Protein AF-A0A7C1TN28-F1 (afdb_monomer)

Radius of gyration: 24.94 Å; Cα contacts (8 Å, |Δi|>4): 141; chains: 1; bounding box: 72×64×52 Å

Foldseek 3Di:
DDDDDDDDDDPPPPPDPPPPPPDPWKFFQDFQDQWWWWDDPPDIDIHGCVVQAHDRWTFDADPVPQWTWTQGPVRDIITTGNVGTDMPPDDPDPPPVPPPCPDDPDPDDDDPVPPPPPPD

pLDDT: mean 74.1, std 21.54, range [39.22, 97.06]

Secondary structure (DSSP, 8-state):
--------------------------EEEEESSSEEEEEETTEEEEEEHHHH-SSPEEEEEE-SSSEEEEE-TTS-EEEEEGGGEEE-PPP-PPPTTT---------------STTSS--

Solvent-accessible surface area (backbone atoms only — not comparable to full-atom values): 8113 Å² total; per-residue (Å²): 142,82,82,89,81,83,90,82,88,79,87,79,79,81,74,69,83,78,78,74,69,81,77,77,85,38,32,35,66,43,63,80,56,69,55,39,52,30,48,60,90,93,45,74,49,74,42,48,41,82,76,40,44,75,62,74,30,50,52,78,46,69,70,88,79,53,38,30,29,32,45,31,78,81,74,49,73,46,35,31,41,44,91,44,51,38,59,68,62,81,77,86,69,80,53,87,84,71,62,75,74,73,88,68,96,71,97,78,86,83,87,75,88,72,85,70,82,80,84,122

Sequence (120 aa):
MRAHYHYLLLWLAMVGPVLAESGKEYHVIGFDDSEIEARDGERYFFLPVTEIGQPPLTIVDDDGAGFVKIRGRNGKTYWLGRSYLQTDEPVDVPTCNDQALGGAPDRTMASVRGMGENCQ

Nearest PDB structures (foldseek):
  2yuq-assembly1_A  TM=4.409E-01  e=7.584E-02  Homo sapiens
  2l3s-assembly1_A  TM=4.946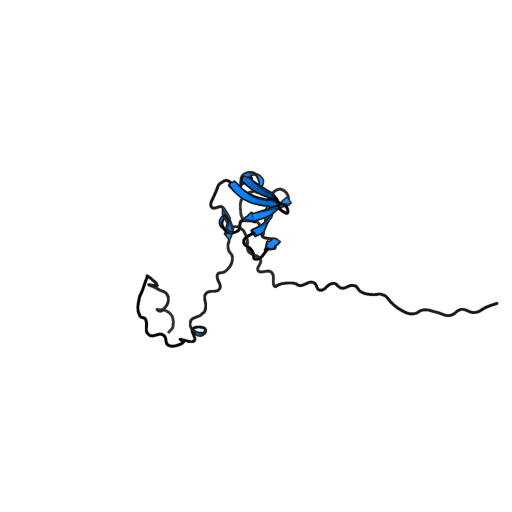E-01  e=1.603E-01  Gallus gallus
  5xfp-assembly3_E  TM=4.689E-01  e=1.514E-01  Homo sapiens
  6rm3-assembly1_LM0  TM=5.260E-01  e=5.373E-01  Vairimorpha necatrix
  5bp5-assembly1_C  TM=2.985E-01  e=3.024E+00  Clostridium botulinum

Structure (mmCIF, N/CA/C/O backbone):
data_AF-A0A7C1TN28-F1
#
_entry.id   AF-A0A7C1TN28-F1
#
loop_
_atom_site.group_PDB
_atom_site.id
_atom_site.type_symbol
_atom_site.label_atom_id
_atom_site.label_alt_id
_atom_site.label_comp_id
_atom_site.label_asym_id
_atom_site.label_entity_id
_atom_site.label_seq_id
_atom_site.pdbx_PDB_ins_code
_atom_site.Cartn_x
_atom_site.Cartn_y
_atom_site.Cartn_z
_atom_site.occupancy
_atom_site.B_iso_or_equiv
_atom_site.auth_seq_id
_atom_site.auth_comp_id
_atom_site.auth_asym_id
_atom_site.auth_atom_id
_atom_site.pdbx_PDB_model_num
ATOM 1 N N . MET A 1 1 ? -44.014 -52.418 11.380 1.00 45.34 1 MET A N 1
ATOM 2 C CA . MET A 1 1 ? -42.867 -52.910 10.587 1.00 45.34 1 MET A CA 1
ATOM 3 C C . MET A 1 1 ? -42.930 -52.263 9.210 1.00 45.34 1 MET A C 1
ATOM 5 O O . MET A 1 1 ? -43.754 -52.674 8.406 1.00 45.34 1 MET A O 1
ATOM 9 N N . ARG A 1 2 ? -42.146 -51.212 8.951 1.00 39.22 2 ARG A N 1
ATOM 10 C CA . ARG A 1 2 ? -41.894 -50.713 7.590 1.00 39.22 2 ARG A CA 1
ATOM 11 C C . ARG A 1 2 ? -40.441 -50.268 7.503 1.00 39.22 2 ARG A C 1
ATOM 13 O O . ARG A 1 2 ? -39.920 -49.666 8.433 1.00 39.22 2 ARG A O 1
ATOM 20 N N . ALA A 1 3 ? -39.820 -50.736 6.432 1.00 42.22 3 ALA A N 1
ATOM 21 C CA . ALA A 1 3 ? -38.402 -50.959 6.270 1.00 42.22 3 ALA A CA 1
ATOM 22 C C . ALA A 1 3 ? -37.605 -49.687 5.964 1.00 42.22 3 ALA A C 1
ATOM 24 O O . ALA A 1 3 ? -38.110 -48.730 5.381 1.00 42.22 3 ALA A O 1
ATOM 25 N N . HIS A 1 4 ? -36.335 -49.764 6.347 1.00 46.06 4 HIS A N 1
ATOM 26 C CA . HIS A 1 4 ? -35.228 -48.902 5.968 1.00 46.06 4 HIS A CA 1
ATOM 27 C C . HIS A 1 4 ? -35.070 -48.786 4.446 1.00 46.06 4 HIS A C 1
ATOM 29 O O . HIS A 1 4 ? -35.120 -49.798 3.753 1.00 46.06 4 HIS A O 1
ATOM 35 N N . TYR A 1 5 ? -34.745 -47.584 3.962 1.00 47.50 5 TYR A N 1
ATOM 36 C CA . TYR A 1 5 ? -33.879 -47.406 2.796 1.00 47.50 5 TYR A CA 1
ATOM 37 C C . TYR A 1 5 ? -32.817 -46.349 3.105 1.00 47.50 5 TYR A C 1
ATOM 39 O O . TYR A 1 5 ? -33.097 -45.278 3.640 1.00 47.50 5 TYR A O 1
ATOM 47 N N . HIS A 1 6 ? -31.582 -46.750 2.835 1.00 44.53 6 HIS A N 1
ATOM 48 C CA . HIS A 1 6 ? -30.329 -46.062 3.086 1.00 44.53 6 HIS A CA 1
ATOM 49 C C . HIS A 1 6 ? -30.028 -44.960 2.058 1.00 44.53 6 HIS A C 1
ATOM 51 O O . HIS A 1 6 ? -30.404 -45.083 0.899 1.00 44.53 6 HIS A O 1
ATOM 57 N N . TYR A 1 7 ? -29.295 -43.944 2.539 1.00 50.50 7 TYR A N 1
ATOM 58 C CA . TYR A 1 7 ? -28.170 -43.228 1.912 1.00 50.50 7 TYR A CA 1
ATOM 59 C C . TYR A 1 7 ? -28.146 -43.075 0.385 1.00 50.50 7 TYR A C 1
ATOM 61 O O . TYR A 1 7 ? -27.995 -44.075 -0.304 1.00 50.50 7 TYR A O 1
ATOM 69 N N . LEU A 1 8 ? -28.021 -41.834 -0.107 1.00 46.75 8 LEU A N 1
ATOM 70 C CA . LEU A 1 8 ? -26.838 -41.375 -0.862 1.00 46.75 8 LEU A CA 1
ATOM 71 C C . LEU A 1 8 ? -27.003 -39.917 -1.326 1.00 46.75 8 LEU A C 1
ATOM 73 O O . LEU A 1 8 ? -28.095 -39.532 -1.724 1.00 46.75 8 LEU A O 1
ATOM 77 N N . LEU A 1 9 ? -25.867 -39.209 -1.408 1.00 48.59 9 LEU A N 1
ATOM 78 C CA . LEU A 1 9 ? -25.611 -38.004 -2.218 1.00 48.59 9 LEU A CA 1
ATOM 79 C C . LEU A 1 9 ? -26.306 -36.729 -1.692 1.00 48.59 9 LEU A C 1
ATOM 81 O O . LEU A 1 9 ? -27.513 -36.662 -1.561 1.00 48.59 9 LEU A O 1
ATOM 85 N N . LEU A 1 10 ? -25.619 -35.635 -1.376 1.00 46.72 10 LEU A N 1
ATOM 86 C CA . LEU A 1 10 ? -24.586 -35.011 -2.186 1.00 46.72 10 LEU A CA 1
ATOM 87 C C . LEU A 1 10 ? -23.861 -33.993 -1.284 1.00 46.72 10 LEU A C 1
ATOM 89 O O . LEU A 1 10 ? -24.402 -32.941 -0.950 1.00 46.72 10 LEU A O 1
ATOM 93 N N . TRP A 1 11 ? -22.642 -34.317 -0.856 1.00 46.34 11 TRP A N 1
ATOM 94 C CA . TRP A 1 11 ? -21.706 -33.308 -0.369 1.00 46.34 11 TRP A CA 1
ATOM 95 C C . TRP A 1 11 ? -21.302 -32.462 -1.579 1.00 46.34 11 TRP A C 1
ATOM 97 O O . TRP A 1 11 ? -20.443 -32.871 -2.360 1.00 46.34 11 TRP A O 1
ATOM 107 N N . LEU A 1 12 ? -21.954 -31.314 -1.780 1.00 51.53 12 LEU A N 1
ATOM 108 C CA . LEU A 1 12 ? -21.479 -30.327 -2.744 1.00 51.53 12 LEU A CA 1
ATOM 109 C C . LEU A 1 12 ? -20.288 -29.607 -2.107 1.00 51.53 12 LEU A C 1
ATOM 111 O O . LEU A 1 12 ? -20.434 -28.656 -1.340 1.00 51.53 12 LEU A O 1
ATOM 115 N N . ALA A 1 13 ? -19.101 -30.126 -2.395 1.00 54.88 13 ALA A N 1
ATOM 116 C CA . ALA A 1 13 ? -17.846 -29.445 -2.161 1.00 54.88 13 ALA A CA 1
ATOM 117 C C . ALA A 1 13 ? -17.824 -28.172 -3.022 1.00 54.88 13 ALA A C 1
ATOM 119 O O . ALA A 1 13 ? -17.444 -28.205 -4.190 1.00 54.88 13 ALA A O 1
ATOM 120 N N . MET A 1 14 ? -18.248 -27.044 -2.451 1.00 52.25 14 MET A N 1
ATOM 121 C CA . MET A 1 14 ? -17.935 -25.721 -2.990 1.00 52.25 14 MET A CA 1
ATOM 122 C C . MET A 1 14 ? -16.475 -25.413 -2.654 1.00 52.25 14 MET A C 1
ATOM 124 O O . MET A 1 14 ? -16.163 -24.599 -1.789 1.00 52.25 14 MET A O 1
ATOM 128 N N . VAL A 1 15 ? -15.572 -26.132 -3.322 1.00 58.22 15 VAL A N 1
ATOM 129 C CA . VAL A 1 15 ? -14.186 -25.706 -3.490 1.00 58.22 15 VAL A CA 1
ATOM 130 C C . VAL A 1 15 ? -14.263 -24.557 -4.484 1.00 58.22 15 VAL A C 1
ATOM 132 O O . VAL A 1 15 ? -14.307 -24.770 -5.694 1.00 58.22 15 VAL A O 1
ATOM 135 N N . GLY A 1 16 ? -14.409 -23.336 -3.966 1.00 53.69 16 GLY A N 1
ATOM 136 C CA . GLY A 1 16 ? -14.250 -22.145 -4.789 1.00 53.69 16 GLY A CA 1
ATOM 137 C C . GLY A 1 16 ? -12.885 -22.203 -5.481 1.00 53.69 16 GLY A C 1
ATOM 138 O O . GLY A 1 16 ? -11.938 -22.740 -4.893 1.00 53.69 16 GLY A O 1
ATOM 139 N N . PRO A 1 17 ? -12.760 -21.700 -6.719 1.00 52.00 17 PRO A N 1
ATOM 140 C CA . PRO A 1 17 ? -11.458 -21.583 -7.338 1.00 52.00 17 PRO A CA 1
ATOM 141 C C . PRO A 1 17 ? -10.648 -20.607 -6.486 1.00 52.00 17 PRO A C 1
ATOM 143 O O . PRO A 1 17 ? -10.872 -19.400 -6.510 1.00 52.00 17 PRO A O 1
ATOM 146 N N . VAL A 1 18 ? -9.718 -21.141 -5.697 1.00 47.62 18 VAL A N 1
ATOM 147 C CA . VAL A 1 18 ? -8.564 -20.378 -5.245 1.00 47.62 18 VAL A CA 1
ATOM 148 C C . VAL A 1 18 ? -7.807 -20.067 -6.531 1.00 47.62 18 VAL A C 1
ATOM 150 O O . VAL A 1 18 ? -7.010 -20.878 -7.001 1.00 47.62 18 VAL A O 1
ATOM 153 N N . LEU A 1 19 ? -8.122 -18.926 -7.150 1.00 50.09 19 LEU A N 1
ATOM 154 C CA . LEU A 1 19 ? -7.179 -18.238 -8.018 1.00 50.09 19 LEU A CA 1
ATOM 155 C C . LEU A 1 19 ? -6.001 -17.860 -7.118 1.00 50.09 19 LEU A C 1
ATOM 157 O O . LEU A 1 19 ? -5.939 -16.781 -6.542 1.00 50.09 19 LEU A O 1
ATOM 161 N N . ALA A 1 20 ? -5.102 -18.819 -6.923 1.00 49.16 20 ALA A N 1
ATOM 162 C CA . ALA A 1 20 ? -3.746 -18.552 -6.503 1.00 49.16 20 ALA A CA 1
ATOM 163 C C . ALA A 1 20 ? -3.059 -17.926 -7.716 1.00 49.16 20 ALA A C 1
ATOM 165 O O . ALA A 1 20 ? -2.399 -18.614 -8.495 1.00 49.16 20 ALA A O 1
ATOM 166 N N . GLU A 1 21 ? -3.281 -16.631 -7.925 1.00 50.31 21 GLU A N 1
ATOM 167 C CA . GLU A 1 21 ? -2.389 -15.861 -8.775 1.00 50.31 21 GLU A CA 1
ATOM 168 C C . GLU A 1 21 ? -1.041 -15.844 -8.059 1.00 50.31 21 GLU A C 1
ATOM 170 O O . GLU A 1 21 ? -0.936 -15.449 -6.900 1.00 50.31 21 GLU A O 1
ATOM 175 N N . SER A 1 22 ? -0.056 -16.442 -8.725 1.00 45.62 22 SER A N 1
ATOM 176 C CA . SER A 1 22 ? 1.311 -16.677 -8.276 1.00 45.62 22 SER A CA 1
ATOM 177 C C . SER A 1 22 ? 1.864 -15.474 -7.509 1.00 45.62 22 SER A C 1
ATOM 179 O O . SER A 1 22 ? 2.357 -14.519 -8.109 1.00 45.62 22 SER A O 1
ATOM 181 N N . GLY A 1 23 ? 1.780 -15.542 -6.178 1.00 54.03 23 GLY A N 1
ATOM 182 C CA . GLY A 1 23 ? 2.196 -14.486 -5.269 1.00 54.03 23 GLY A CA 1
ATOM 183 C C . GLY A 1 23 ? 3.695 -14.261 -5.369 1.00 54.03 23 GLY A C 1
ATOM 184 O O . GLY A 1 23 ? 4.480 -14.972 -4.744 1.00 54.03 23 GLY A O 1
ATOM 185 N N . LYS A 1 24 ? 4.103 -13.260 -6.151 1.00 60.38 24 LYS A N 1
ATOM 186 C CA . LYS A 1 24 ? 5.392 -12.615 -5.923 1.00 60.38 24 LYS A CA 1
ATOM 187 C C . LYS A 1 24 ? 5.262 -11.942 -4.558 1.00 60.38 24 LYS A C 1
ATOM 189 O O . LYS A 1 24 ? 4.517 -10.981 -4.411 1.00 60.38 24 LYS A O 1
ATOM 194 N N . GLU A 1 25 ? 5.903 -12.512 -3.545 1.00 74.38 25 GLU A N 1
ATOM 195 C CA . GLU A 1 25 ? 5.984 -11.897 -2.223 1.00 74.38 25 GLU A CA 1
ATOM 196 C C . GLU 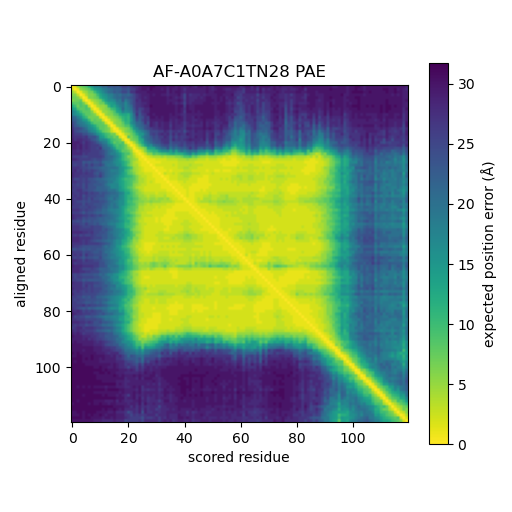A 1 25 ? 7.050 -10.800 -2.296 1.00 74.38 25 GLU A C 1
ATOM 198 O O . GLU A 1 25 ? 8.242 -11.080 -2.221 1.00 74.38 25 GLU A O 1
ATOM 203 N N . TYR A 1 26 ? 6.620 -9.560 -2.517 1.00 82.94 26 TYR A N 1
ATOM 204 C CA . TYR A 1 26 ? 7.473 -8.374 -2.449 1.00 82.94 26 TYR A CA 1
ATOM 205 C C . TYR A 1 26 ? 6.972 -7.439 -1.348 1.00 82.94 26 TYR A C 1
ATOM 207 O O . TYR A 1 26 ? 5.820 -7.504 -0.898 1.00 82.94 26 TYR A O 1
ATOM 215 N N . HIS A 1 27 ? 7.873 -6.602 -0.857 1.00 92.81 27 HIS A N 1
ATOM 216 C CA . HIS A 1 27 ? 7.673 -5.776 0.319 1.00 92.81 27 HIS A CA 1
ATOM 217 C C . HIS A 1 27 ? 7.772 -4.304 -0.057 1.00 92.81 27 HIS A C 1
ATOM 219 O O . HIS A 1 27 ? 8.464 -3.903 -0.993 1.00 92.81 27 HIS A O 1
ATOM 225 N N . VAL A 1 28 ? 7.098 -3.467 0.724 1.00 93.88 28 VAL A N 1
ATOM 226 C CA . VAL A 1 28 ? 7.401 -2.038 0.757 1.00 93.88 28 VAL A CA 1
ATOM 227 C C . VAL A 1 28 ? 8.690 -1.871 1.547 1.00 93.88 28 VAL A C 1
ATOM 229 O O . VAL A 1 28 ? 8.728 -2.241 2.721 1.00 93.88 28 VAL A O 1
ATOM 232 N N . ILE A 1 29 ? 9.721 -1.309 0.922 1.00 95.69 29 ILE A N 1
ATOM 233 C CA . ILE A 1 29 ? 11.035 -1.028 1.521 1.00 95.69 29 ILE A CA 1
ATOM 234 C C . ILE A 1 29 ? 11.221 0.453 1.868 1.00 95.69 29 ILE A C 1
ATOM 236 O O . ILE A 1 29 ? 12.133 0.801 2.616 1.00 95.69 29 ILE A O 1
ATOM 240 N N . GLY A 1 30 ? 10.342 1.322 1.370 1.00 94.44 30 GLY A N 1
ATOM 241 C CA . GLY A 1 30 ? 10.428 2.761 1.578 1.00 94.44 30 GLY A CA 1
ATOM 242 C C . GLY A 1 30 ? 9.146 3.483 1.188 1.00 94.44 30 GLY A C 1
ATOM 243 O O . GLY A 1 30 ? 8.294 2.942 0.484 1.00 94.44 30 GLY A O 1
ATOM 244 N N . PHE A 1 31 ? 9.042 4.722 1.650 1.00 95.94 31 PHE A N 1
ATOM 245 C CA . PHE A 1 31 ? 7.982 5.658 1.300 1.00 95.94 31 PHE A CA 1
ATOM 246 C C . PHE A 1 31 ? 8.624 6.904 0.700 1.00 95.94 31 PHE A C 1
ATOM 248 O O . PHE A 1 31 ? 9.662 7.346 1.195 1.00 95.94 31 PHE A O 1
ATOM 255 N N . ASP A 1 32 ? 8.025 7.441 -0.360 1.00 94.50 32 ASP A N 1
ATOM 256 C CA . ASP A 1 32 ? 8.530 8.660 -1.007 1.00 94.50 32 ASP A CA 1
ATOM 257 C C . ASP A 1 32 ? 8.134 9.934 -0.239 1.00 94.50 32 ASP A C 1
ATOM 259 O O . ASP A 1 32 ? 8.859 10.925 -0.254 1.00 94.50 32 ASP A O 1
ATOM 263 N N . ASP A 1 33 ? 7.024 9.876 0.504 1.00 94.69 33 ASP A N 1
ATOM 264 C CA . ASP A 1 33 ? 6.493 10.989 1.293 1.00 94.69 33 ASP A CA 1
ATOM 265 C C . ASP A 1 33 ? 6.186 10.577 2.749 1.00 94.69 33 ASP A C 1
ATOM 267 O O . ASP A 1 33 ? 6.167 9.398 3.112 1.00 94.69 33 ASP A O 1
ATOM 271 N N . SER A 1 34 ? 5.955 11.573 3.603 1.00 94.81 34 SER A N 1
ATOM 272 C CA . SER A 1 34 ? 5.533 11.419 4.998 1.00 94.81 34 SER A CA 1
ATOM 273 C C . SER A 1 34 ? 4.054 11.053 5.162 1.00 94.81 34 SER A C 1
ATOM 275 O O . SER A 1 34 ? 3.687 10.459 6.183 1.00 94.81 34 SER A O 1
ATOM 277 N N . GLU A 1 35 ? 3.222 11.366 4.167 1.00 96.38 35 GLU A N 1
ATOM 278 C CA . GLU A 1 35 ? 1.806 11.004 4.110 1.00 96.38 35 GLU A CA 1
ATOM 279 C C . GLU A 1 35 ? 1.492 10.287 2.797 1.00 96.38 35 GLU A C 1
ATOM 281 O O . GLU A 1 35 ? 1.881 10.721 1.717 1.00 96.38 35 GLU A O 1
ATOM 286 N N . ILE A 1 36 ? 0.772 9.173 2.886 1.00 97.06 36 ILE A N 1
ATOM 287 C CA . ILE A 1 36 ? 0.509 8.292 1.750 1.00 97.06 36 ILE A CA 1
ATOM 288 C C . ILE A 1 36 ? -0.968 8.346 1.402 1.00 97.06 36 ILE A C 1
ATOM 290 O O . ILE A 1 36 ? -1.820 8.250 2.288 1.00 97.06 36 ILE A O 1
ATOM 294 N N . GLU A 1 37 ? -1.281 8.465 0.114 1.00 97.00 37 GLU A N 1
ATOM 295 C CA . GLU A 1 37 ? -2.657 8.323 -0.348 1.00 97.00 37 GLU A CA 1
ATOM 296 C C . GLU A 1 37 ? -3.168 6.911 -0.034 1.00 97.00 37 GLU A C 1
ATOM 298 O O . GLU A 1 37 ? -2.571 5.904 -0.421 1.00 97.00 37 GLU A O 1
ATOM 303 N N . ALA A 1 38 ? -4.293 6.851 0.666 1.00 96.06 38 ALA A N 1
ATOM 304 C CA . ALA A 1 38 ? -4.964 5.643 1.086 1.00 96.06 38 ALA A CA 1
ATOM 305 C C . ALA A 1 38 ? -6.424 5.629 0.620 1.00 96.06 38 ALA A C 1
ATOM 307 O O . ALA A 1 38 ? -7.076 6.671 0.493 1.00 96.06 38 ALA A O 1
ATOM 308 N N . ARG A 1 39 ? -6.952 4.422 0.405 1.00 95.50 39 ARG A N 1
ATOM 309 C CA . ARG A 1 39 ? -8.335 4.181 -0.019 1.00 95.50 39 ARG A CA 1
ATOM 310 C C . ARG A 1 39 ? -9.063 3.265 0.964 1.00 95.50 39 ARG A C 1
ATOM 312 O O . ARG A 1 39 ? -8.522 2.256 1.413 1.00 95.50 39 ARG A O 1
ATOM 319 N N . ASP A 1 40 ? -10.317 3.586 1.252 1.00 92.88 40 ASP A N 1
ATOM 320 C CA . ASP A 1 40 ? -11.264 2.716 1.954 1.00 92.88 40 ASP A CA 1
ATOM 321 C C . ASP A 1 40 ? -12.589 2.714 1.181 1.00 92.88 40 ASP A C 1
ATOM 323 O O . ASP A 1 40 ? -13.353 3.681 1.210 1.00 92.88 40 ASP A O 1
ATOM 327 N N . GLY A 1 41 ? -12.817 1.661 0.393 1.00 89.62 41 GLY A N 1
ATOM 328 C CA . GLY A 1 41 ? -13.916 1.621 -0.574 1.00 89.62 41 GLY A CA 1
ATOM 329 C C . GLY A 1 41 ? -13.805 2.749 -1.605 1.00 89.62 41 GLY A C 1
ATOM 330 O O . GLY A 1 41 ? -12.815 2.843 -2.322 1.00 89.62 41 GLY A O 1
ATOM 331 N N . GLU A 1 42 ? -14.818 3.611 -1.669 1.00 91.31 42 GLU A N 1
ATOM 332 C CA . GLU A 1 42 ? -14.866 4.772 -2.575 1.00 91.31 42 GLU A CA 1
ATOM 333 C C . GLU A 1 42 ? -14.223 6.035 -1.972 1.00 91.31 42 GLU A C 1
ATOM 335 O O . GLU A 1 42 ? -14.144 7.078 -2.624 1.00 91.31 42 GLU A O 1
ATOM 340 N N . ARG A 1 43 ? -13.781 5.976 -0.710 1.00 94.06 43 ARG A N 1
ATOM 341 C CA . ARG A 1 43 ? -13.211 7.120 0.002 1.00 94.06 43 ARG A CA 1
ATOM 342 C C . ARG A 1 43 ? -11.691 7.139 -0.127 1.00 94.06 43 ARG A C 1
ATOM 344 O O . ARG A 1 43 ? -11.031 6.154 0.186 1.00 94.06 43 ARG A O 1
ATOM 351 N N . TYR A 1 44 ? -11.153 8.309 -0.463 1.00 95.00 44 TYR A N 1
ATOM 352 C CA . TYR A 1 44 ? -9.719 8.591 -0.523 1.00 95.00 44 TYR A CA 1
ATOM 353 C C . TYR A 1 44 ? -9.317 9.540 0.610 1.00 95.00 44 TYR A C 1
ATOM 355 O O . TYR A 1 44 ? -10.083 10.436 0.982 1.00 95.00 44 TYR A O 1
ATOM 363 N N . PHE A 1 45 ? -8.145 9.323 1.196 1.00 96.38 45 PHE A N 1
ATOM 364 C CA . PHE A 1 45 ? -7.590 10.146 2.273 1.00 96.38 45 PHE A CA 1
ATOM 365 C C . PHE A 1 45 ? -6.072 9.970 2.349 1.00 96.38 45 PHE A C 1
ATOM 367 O O . PHE A 1 45 ? -5.540 9.006 1.819 1.00 96.38 45 PHE A O 1
ATOM 374 N N . PHE A 1 46 ? -5.373 10.873 3.031 1.00 96.56 46 PHE A N 1
ATOM 375 C CA . PHE A 1 46 ? -3.939 10.736 3.285 1.00 96.56 46 PHE A CA 1
ATOM 376 C C . PHE A 1 46 ? -3.705 10.155 4.679 1.00 96.56 46 PHE A C 1
ATOM 378 O O . PHE A 1 46 ? -4.384 10.530 5.640 1.00 96.56 46 PHE A O 1
ATOM 385 N N . LEU A 1 47 ? -2.783 9.199 4.774 1.00 95.81 47 LEU A N 1
ATOM 386 C CA . LEU A 1 47 ? -2.431 8.507 6.005 1.00 95.81 47 LEU A CA 1
ATOM 387 C C . LEU A 1 47 ? -0.938 8.718 6.300 1.00 95.81 47 LEU A C 1
ATOM 389 O O . LEU A 1 47 ? -0.106 8.364 5.463 1.00 95.81 47 LEU A O 1
ATOM 393 N N . PRO A 1 48 ? -0.564 9.250 7.476 1.00 96.75 48 PRO A N 1
ATOM 394 C CA . PRO A 1 48 ? 0.839 9.441 7.814 1.00 96.75 48 PRO A CA 1
ATOM 395 C C . PRO A 1 48 ? 1.560 8.099 7.973 1.00 96.75 48 PRO A C 1
ATOM 397 O O . PRO A 1 48 ? 1.035 7.151 8.569 1.00 96.75 48 PRO A O 1
ATOM 400 N N . VAL A 1 49 ? 2.809 8.036 7.505 1.00 95.50 49 VAL A N 1
ATOM 401 C CA . VAL A 1 49 ? 3.663 6.834 7.576 1.00 95.50 49 VAL A CA 1
ATOM 402 C C . VAL A 1 49 ? 3.815 6.317 9.011 1.00 95.50 49 VAL A C 1
ATOM 404 O O . VAL A 1 49 ? 3.912 5.110 9.235 1.00 95.50 49 VAL A O 1
ATOM 407 N N . THR A 1 50 ? 3.758 7.201 10.009 1.00 95.50 50 THR A N 1
ATOM 408 C CA . THR A 1 50 ? 3.815 6.828 11.431 1.00 95.50 50 THR A CA 1
ATOM 409 C C . THR A 1 50 ? 2.662 5.922 11.867 1.00 95.50 50 THR A C 1
ATOM 411 O O . THR A 1 50 ? 2.867 5.071 12.729 1.00 95.50 50 THR A O 1
ATOM 414 N N . GLU A 1 51 ? 1.477 6.062 11.264 1.00 94.69 51 GLU A N 1
ATOM 415 C CA . GLU A 1 51 ? 0.302 5.230 11.570 1.00 94.69 51 GLU A CA 1
ATOM 416 C C . GLU A 1 51 ? 0.363 3.863 10.873 1.00 94.69 51 GLU A C 1
ATOM 418 O O . GLU A 1 51 ? -0.167 2.870 11.381 1.00 94.69 51 GLU A O 1
ATOM 423 N N . ILE A 1 52 ? 1.025 3.809 9.715 1.00 94.75 52 ILE A N 1
ATOM 424 C CA . ILE A 1 52 ? 1.232 2.589 8.929 1.00 94.75 52 ILE A CA 1
ATOM 425 C C . ILE A 1 52 ? 2.312 1.712 9.585 1.00 94.75 52 ILE A C 1
ATOM 427 O O . ILE A 1 52 ? 2.124 0.505 9.800 1.00 94.75 52 ILE A O 1
ATOM 431 N N . GLY A 1 53 ? 3.444 2.329 9.923 1.00 9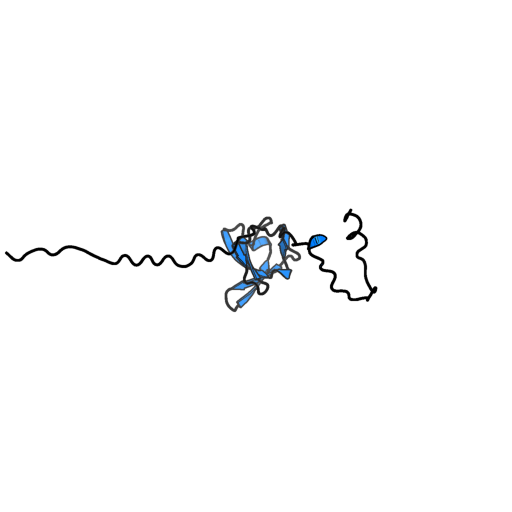4.38 53 GLY A N 1
ATOM 432 C CA . GLY A 1 53 ? 4.635 1.682 10.461 1.00 94.38 53 GLY A CA 1
ATOM 433 C C . GLY A 1 53 ? 5.842 1.780 9.527 1.00 94.38 53 GLY A C 1
ATOM 434 O O . GLY A 1 53 ? 5.743 2.184 8.373 1.00 94.38 53 GLY A O 1
ATOM 435 N N . GLN A 1 54 ? 7.006 1.402 10.053 1.00 92.69 54 GLN A N 1
ATOM 436 C CA . GLN A 1 54 ? 8.262 1.439 9.304 1.00 92.69 54 GLN A CA 1
ATOM 437 C C . GLN A 1 54 ? 8.423 0.195 8.408 1.00 92.69 54 GLN A C 1
ATOM 439 O O . GLN A 1 54 ? 8.031 -0.896 8.839 1.00 92.69 54 GLN A O 1
ATOM 444 N N . PRO A 1 55 ? 9.029 0.339 7.213 1.00 93.25 55 PRO A N 1
ATOM 445 C CA . PRO A 1 55 ? 9.440 -0.776 6.361 1.00 93.25 55 PRO A CA 1
ATOM 446 C C . PRO A 1 55 ? 10.397 -1.770 7.057 1.00 93.25 55 PRO A C 1
ATOM 448 O O . PRO A 1 55 ? 11.089 -1.388 8.004 1.00 93.25 55 PRO A O 1
ATOM 451 N N . PRO A 1 56 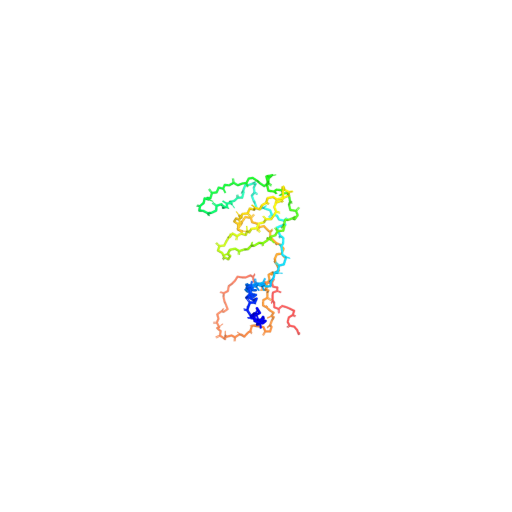? 10.494 -3.029 6.582 1.00 94.25 56 PRO A N 1
ATOM 452 C CA . PRO A 1 56 ? 9.739 -3.594 5.468 1.00 94.25 56 PRO A CA 1
ATOM 453 C C . PRO A 1 56 ? 8.296 -3.948 5.853 1.00 94.25 56 PRO A C 1
ATOM 455 O O . PRO A 1 56 ? 8.041 -4.440 6.956 1.00 94.25 56 PRO A O 1
ATOM 458 N N . LEU A 1 57 ? 7.349 -3.720 4.939 1.00 94.06 57 LEU A N 1
ATOM 459 C CA . LEU A 1 57 ? 5.938 -4.086 5.118 1.00 94.06 57 LEU A CA 1
ATOM 460 C C . LEU A 1 57 ? 5.484 -5.043 4.020 1.00 94.06 57 LEU A C 1
ATOM 462 O O . LEU A 1 57 ? 5.785 -4.841 2.848 1.00 94.06 57 LEU A O 1
ATOM 466 N N . THR A 1 58 ? 4.725 -6.064 4.402 1.00 92.94 58 THR A N 1
ATOM 467 C CA . THR A 1 58 ? 4.209 -7.068 3.468 1.00 92.94 58 THR A CA 1
ATOM 468 C C . THR A 1 58 ? 3.056 -6.499 2.648 1.00 92.94 58 THR A C 1
ATOM 470 O O . THR A 1 58 ? 2.069 -6.011 3.217 1.00 92.94 58 THR A O 1
ATOM 473 N N . ILE A 1 59 ? 3.158 -6.619 1.326 1.00 92.88 59 ILE A N 1
ATOM 474 C CA . ILE A 1 59 ? 2.029 -6.440 0.413 1.00 92.88 59 ILE A CA 1
ATOM 475 C C . ILE A 1 59 ? 1.227 -7.741 0.416 1.00 92.88 59 ILE A C 1
ATOM 477 O O . ILE A 1 59 ? 1.780 -8.828 0.282 1.00 92.88 59 ILE A O 1
ATOM 481 N N . VAL A 1 60 ? -0.074 -7.629 0.657 1.00 92.62 60 VAL A N 1
ATOM 482 C CA . VAL A 1 60 ? -0.991 -8.770 0.790 1.00 92.62 60 VAL A CA 1
ATOM 483 C C . VAL A 1 60 ? -1.984 -8.866 -0.360 1.00 92.62 60 VAL A C 1
ATOM 485 O O . VAL A 1 60 ? -2.651 -9.888 -0.467 1.00 92.62 60 VAL A O 1
ATOM 488 N N . ASP A 1 61 ? -2.122 -7.806 -1.160 1.00 91.31 61 ASP A N 1
ATOM 489 C CA . ASP A 1 61 ? -3.019 -7.752 -2.316 1.00 91.31 61 ASP A CA 1
ATOM 490 C C . ASP A 1 61 ? -2.618 -6.597 -3.248 1.00 91.31 61 ASP A C 1
ATOM 492 O O . ASP A 1 61 ? -1.979 -5.634 -2.810 1.00 91.31 61 ASP A O 1
ATOM 496 N N . ASP A 1 62 ? -3.038 -6.658 -4.507 1.00 89.81 62 ASP A N 1
ATOM 497 C CA . ASP A 1 62 ? -2.882 -5.590 -5.497 1.00 89.81 62 ASP A CA 1
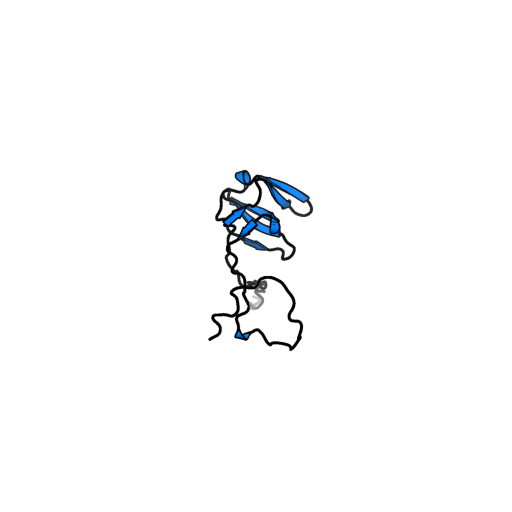ATOM 498 C C . ASP A 1 62 ? -4.150 -5.488 -6.354 1.00 89.81 62 ASP A C 1
ATOM 500 O O . ASP A 1 62 ? -4.725 -6.498 -6.744 1.00 89.81 62 ASP A O 1
ATOM 504 N N . ASP A 1 63 ? -4.597 -4.264 -6.631 1.00 89.88 63 ASP A N 1
ATOM 505 C CA . ASP A 1 63 ? -5.818 -3.994 -7.409 1.00 89.88 63 ASP A CA 1
ATOM 506 C C . ASP A 1 63 ? -5.547 -3.933 -8.924 1.00 89.88 63 ASP A C 1
ATOM 508 O O . ASP A 1 63 ? -6.459 -3.721 -9.719 1.00 89.88 63 ASP A O 1
ATOM 512 N N . GLY A 1 64 ? -4.283 -3.988 -9.356 1.00 86.56 64 GLY A N 1
ATOM 513 C CA . GLY A 1 64 ? -3.855 -3.763 -10.740 1.00 86.56 64 GLY A CA 1
ATOM 514 C C . GLY A 1 64 ? -4.059 -2.329 -11.255 1.00 86.56 64 GLY A C 1
ATOM 515 O O . GLY A 1 64 ? -3.517 -1.964 -12.295 1.00 86.56 64 GLY A O 1
ATOM 516 N N . ALA A 1 65 ? -4.811 -1.494 -10.532 1.00 86.12 65 ALA A N 1
ATOM 517 C CA . ALA A 1 65 ? -5.201 -0.137 -10.922 1.00 86.12 65 ALA A CA 1
ATOM 518 C C . ALA A 1 65 ? -4.437 0.971 -10.169 1.00 86.12 65 ALA A C 1
ATOM 520 O O . ALA A 1 65 ? -4.844 2.132 -10.188 1.00 86.12 65 ALA A O 1
ATOM 521 N N . GLY A 1 66 ? -3.327 0.626 -9.507 1.00 90.88 66 GLY A N 1
ATOM 522 C CA . GLY A 1 66 ? -2.432 1.592 -8.856 1.00 90.88 66 GLY A CA 1
ATOM 523 C C . GLY A 1 66 ? -2.533 1.660 -7.332 1.00 90.88 66 GLY A C 1
ATOM 524 O O . GLY A 1 66 ? -1.870 2.502 -6.733 1.00 90.88 66 GLY A O 1
ATOM 525 N N . PHE A 1 67 ? -3.296 0.769 -6.695 1.00 94.38 67 PHE A N 1
ATOM 526 C CA . PHE A 1 67 ? -3.324 0.615 -5.239 1.00 94.38 67 PHE A CA 1
ATOM 527 C C . PHE A 1 67 ? -2.882 -0.790 -4.839 1.00 94.38 67 PHE A C 1
ATOM 529 O O . PHE A 1 67 ? -3.330 -1.775 -5.422 1.00 94.38 67 PHE A O 1
ATOM 536 N N . VAL A 1 68 ? -2.057 -0.870 -3.797 1.00 94.69 68 VAL A N 1
ATOM 537 C CA . VAL A 1 68 ? -1.668 -2.131 -3.156 1.00 94.69 68 VAL A CA 1
ATOM 538 C C . VAL A 1 68 ? -2.225 -2.189 -1.748 1.00 94.69 68 VAL A C 1
ATOM 540 O O . VAL A 1 68 ? -2.274 -1.182 -1.036 1.00 94.69 68 VAL A O 1
ATOM 543 N N . LYS A 1 69 ? -2.624 -3.377 -1.314 1.00 95.38 69 LYS A N 1
ATOM 544 C CA . LYS A 1 69 ? -3.007 -3.622 0.067 1.00 95.38 69 LYS A CA 1
ATOM 545 C C . LYS A 1 69 ? -1.785 -4.064 0.847 1.00 95.38 69 LYS A C 1
ATOM 547 O O . LYS A 1 69 ? -1.165 -5.070 0.521 1.00 95.38 69 LYS A O 1
ATOM 552 N N . ILE A 1 70 ? -1.472 -3.358 1.923 1.00 94.75 70 ILE A N 1
ATOM 553 C CA . ILE A 1 70 ? -0.359 -3.693 2.813 1.00 94.75 70 ILE A CA 1
ATOM 554 C C . ILE A 1 70 ? -0.860 -4.085 4.196 1.00 94.75 70 ILE A C 1
ATOM 556 O O . ILE A 1 70 ? -1.929 -3.639 4.623 1.00 94.75 70 ILE A O 1
ATOM 560 N N . ARG A 1 71 ? -0.069 -4.868 4.933 1.00 94.56 71 ARG A N 1
ATOM 561 C CA . ARG A 1 71 ? -0.273 -5.077 6.373 1.00 94.56 71 ARG A CA 1
ATOM 562 C C . ARG A 1 71 ? 0.683 -4.195 7.176 1.00 94.56 71 ARG A C 1
ATOM 564 O O . ARG A 1 71 ? 1.888 -4.430 7.188 1.00 94.56 71 ARG A O 1
ATOM 571 N N . GLY A 1 72 ? 0.127 -3.194 7.857 1.00 93.31 72 GLY A N 1
ATOM 572 C CA . GLY A 1 72 ? 0.871 -2.289 8.732 1.00 93.31 72 GLY A CA 1
ATOM 573 C C . GLY A 1 72 ? 1.354 -2.969 10.016 1.00 93.31 72 GLY A C 1
ATOM 574 O O . GLY A 1 72 ? 0.883 -4.045 10.402 1.00 93.31 72 GLY A O 1
ATOM 575 N N . ARG A 1 73 ? 2.276 -2.316 10.735 1.00 92.56 73 ARG A N 1
ATOM 576 C CA . ARG A 1 73 ? 2.858 -2.848 11.991 1.00 92.56 73 ARG A CA 1
ATOM 577 C C . ARG A 1 73 ? 1.842 -2.954 13.126 1.00 92.56 73 ARG A C 1
ATOM 579 O O . ARG A 1 73 ? 2.017 -3.762 14.032 1.00 92.56 73 ARG A O 1
ATOM 586 N N . ASN A 1 74 ? 0.772 -2.168 13.058 1.00 88.44 74 ASN A N 1
ATOM 587 C CA . ASN A 1 74 ? -0.359 -2.226 13.982 1.00 88.44 74 ASN A CA 1
ATOM 588 C C . ASN A 1 74 ? -1.320 -3.405 13.707 1.00 88.44 74 ASN A C 1
ATOM 590 O O . ASN A 1 74 ? -2.346 -3.524 14.375 1.00 88.44 74 ASN A O 1
ATOM 594 N N . GLY A 1 75 ? -1.019 -4.257 12.718 1.00 89.56 75 GLY A N 1
ATOM 595 C CA . GLY A 1 75 ? -1.836 -5.407 12.327 1.00 89.56 75 GLY A CA 1
ATOM 596 C C . GLY A 1 75 ? -3.041 -5.063 11.448 1.00 89.56 75 GLY A C 1
ATOM 597 O O . GLY A 1 75 ? -3.733 -5.977 10.999 1.00 89.56 75 GLY A O 1
ATOM 598 N N . LYS A 1 76 ? -3.289 -3.777 11.172 1.00 93.06 76 LYS A N 1
ATOM 599 C CA . LYS A 1 76 ? -4.336 -3.326 10.248 1.00 93.06 76 LYS A CA 1
ATOM 600 C C . LYS A 1 76 ? -3.841 -3.410 8.806 1.00 93.06 76 LYS A C 1
ATOM 602 O O . LYS A 1 76 ? -2.639 -3.384 8.543 1.00 93.06 76 LYS A O 1
ATOM 607 N N . THR A 1 77 ? -4.780 -3.502 7.870 1.00 94.62 77 THR A N 1
ATOM 608 C CA . THR A 1 77 ? -4.479 -3.450 6.438 1.00 94.62 77 THR A CA 1
ATOM 609 C C . THR A 1 77 ? -4.932 -2.141 5.825 1.00 94.62 77 THR A C 1
ATOM 611 O O . THR A 1 77 ? -6.004 -1.652 6.180 1.00 94.62 77 THR A O 1
ATOM 614 N N . TYR A 1 78 ? -4.161 -1.636 4.869 1.00 95.06 78 TYR A N 1
ATOM 615 C CA . TYR A 1 78 ? -4.421 -0.371 4.187 1.00 95.06 78 TYR A CA 1
ATOM 616 C C . TYR A 1 78 ? -4.255 -0.551 2.686 1.00 95.06 78 TYR A C 1
ATOM 618 O O . TYR A 1 78 ? -3.288 -1.183 2.267 1.00 95.06 78 TYR A O 1
ATOM 626 N N . TRP A 1 79 ? -5.167 0.010 1.894 1.00 96.62 79 TRP A N 1
ATOM 627 C CA . TRP A 1 79 ? -4.951 0.191 0.461 1.00 96.62 79 TRP A CA 1
ATOM 628 C C . TRP A 1 79 ? -4.209 1.498 0.248 1.00 96.62 79 TRP A C 1
ATOM 630 O O . TRP A 1 79 ? -4.772 2.546 0.549 1.00 96.62 79 TRP A O 1
ATOM 640 N N . LEU A 1 80 ? -2.975 1.434 -0.238 1.00 96.62 80 LEU A N 1
ATOM 641 C CA . LEU A 1 80 ? -2.107 2.588 -0.450 1.00 96.62 80 LEU A CA 1
ATOM 642 C C . LEU A 1 80 ? -1.773 2.754 -1.930 1.00 96.62 80 LEU A C 1
ATOM 644 O O . LEU A 1 80 ? -1.602 1.761 -2.642 1.00 96.62 80 LEU A O 1
ATOM 648 N N . GLY A 1 81 ? -1.664 4.002 -2.381 1.00 95.94 81 GLY A N 1
ATOM 649 C CA . GLY A 1 81 ? -1.270 4.326 -3.748 1.00 95.94 81 GLY A CA 1
ATOM 650 C C . GLY A 1 81 ? 0.151 3.841 -4.039 1.00 95.94 81 GLY A C 1
ATOM 651 O O . GLY A 1 81 ? 1.104 4.266 -3.385 1.00 95.94 81 GLY A O 1
ATOM 652 N N . ARG A 1 82 ? 0.305 2.972 -5.043 1.00 93.81 82 ARG A N 1
ATOM 653 C CA . ARG A 1 82 ? 1.580 2.338 -5.424 1.00 93.81 82 ARG A CA 1
ATOM 654 C C . ARG A 1 82 ? 2.659 3.371 -5.771 1.00 93.81 82 ARG A C 1
ATOM 656 O O . ARG A 1 82 ? 3.822 3.143 -5.471 1.00 93.81 82 ARG A O 1
ATOM 663 N N . SER A 1 83 ? 2.276 4.519 -6.330 1.00 94.19 83 SER A N 1
ATOM 664 C CA . SER A 1 83 ? 3.193 5.605 -6.715 1.00 94.19 83 SER A CA 1
ATOM 665 C C . SER A 1 83 ? 3.991 6.205 -5.552 1.00 94.19 83 SER A C 1
ATOM 667 O O . SER A 1 83 ? 5.026 6.813 -5.788 1.00 94.19 83 SER A O 1
ATOM 669 N N . TYR A 1 84 ? 3.524 6.039 -4.312 1.00 94.62 84 TYR A N 1
ATOM 670 C CA . TYR A 1 84 ? 4.186 6.554 -3.109 1.00 94.62 84 TYR A CA 1
ATOM 671 C C . TYR A 1 84 ? 5.084 5.513 -2.422 1.00 94.62 84 TYR A C 1
ATOM 673 O O . TYR A 1 84 ? 5.684 5.796 -1.380 1.00 94.62 84 TYR A O 1
ATOM 681 N N . LEU A 1 85 ? 5.139 4.292 -2.961 1.00 94.50 85 LEU A N 1
ATOM 682 C CA . LEU A 1 85 ? 5.796 3.151 -2.338 1.00 94.50 85 LEU A CA 1
ATOM 683 C C . LEU A 1 85 ? 7.047 2.767 -3.117 1.00 94.50 85 LEU A C 1
ATOM 685 O O . LEU A 1 85 ? 7.018 2.578 -4.331 1.00 94.50 85 LEU A O 1
ATOM 689 N N . GLN A 1 86 ? 8.135 2.561 -2.389 1.00 94.62 86 GLN A N 1
ATOM 690 C CA . GLN A 1 86 ? 9.317 1.894 -2.916 1.00 94.62 86 GLN A CA 1
ATOM 691 C C . GLN A 1 86 ? 9.199 0.413 -2.571 1.00 94.62 86 GLN A C 1
ATOM 693 O O . GLN A 1 86 ? 8.979 0.071 -1.406 1.00 94.62 86 GLN A O 1
ATOM 698 N N . THR A 1 87 ? 9.335 -0.463 -3.565 1.00 92.81 87 THR A N 1
ATOM 699 C CA . THR A 1 87 ? 9.212 -1.915 -3.377 1.00 92.81 87 THR A CA 1
ATOM 700 C C . THR A 1 87 ? 10.472 -2.649 -3.817 1.00 92.81 87 THR A C 1
ATOM 702 O O . THR A 1 87 ? 11.226 -2.133 -4.641 1.00 92.81 87 THR A O 1
ATOM 705 N N . ASP A 1 88 ? 10.700 -3.847 -3.279 1.00 91.12 88 ASP A N 1
ATOM 706 C CA . ASP A 1 88 ? 11.719 -4.776 -3.792 1.00 91.12 88 ASP A CA 1
ATOM 707 C C . ASP A 1 88 ? 11.201 -5.661 -4.940 1.00 91.12 88 ASP A C 1
ATOM 709 O O . ASP A 1 88 ? 11.821 -6.672 -5.266 1.00 91.12 88 ASP A O 1
ATOM 713 N N . GLU A 1 89 ? 10.074 -5.291 -5.565 1.00 86.56 89 GLU A N 1
ATOM 714 C CA . GLU A 1 89 ? 9.500 -6.048 -6.676 1.00 86.56 89 GLU A CA 1
ATOM 715 C C . GLU A 1 89 ? 10.558 -6.240 -7.780 1.00 86.56 89 GLU A C 1
ATOM 717 O O . GLU A 1 89 ? 11.101 -5.257 -8.300 1.00 86.56 89 GLU A O 1
ATOM 722 N N . PRO A 1 90 ? 10.890 -7.491 -8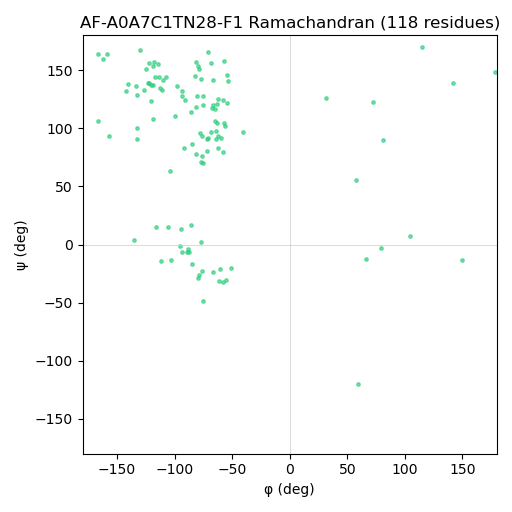.153 1.00 75.12 90 PRO A N 1
ATOM 723 C CA . PRO A 1 90 ? 11.872 -7.732 -9.193 1.00 75.12 90 PRO A CA 1
ATOM 724 C C . PRO A 1 90 ? 11.316 -7.250 -10.533 1.00 75.12 90 PRO A C 1
ATOM 726 O O . PRO A 1 90 ? 10.322 -7.784 -11.035 1.00 75.12 90 PRO A O 1
ATOM 729 N N . VAL A 1 91 ? 11.987 -6.259 -11.121 1.00 72.31 91 VAL A N 1
ATOM 730 C CA . VAL A 1 91 ? 11.699 -5.789 -12.477 1.00 72.31 91 VAL A CA 1
ATOM 731 C C . VAL A 1 91 ? 12.054 -6.905 -13.455 1.00 72.31 91 VAL A C 1
ATOM 733 O O . VAL A 1 91 ? 13.205 -7.343 -13.517 1.00 72.31 91 VAL A O 1
ATOM 736 N N . ASP A 1 92 ? 11.064 -7.361 -14.222 1.00 69.25 92 ASP A N 1
ATOM 737 C CA . ASP A 1 92 ? 11.273 -8.305 -15.317 1.00 69.25 92 ASP A CA 1
ATOM 738 C C . ASP A 1 92 ? 12.005 -7.570 -16.448 1.00 69.25 92 ASP A C 1
ATOM 740 O O . ASP A 1 92 ? 11.410 -6.859 -17.259 1.00 69.25 92 ASP A O 1
ATOM 744 N N . VAL A 1 93 ? 13.338 -7.628 -16.426 1.00 66.44 93 VAL A N 1
ATOM 745 C CA . VAL A 1 93 ? 14.160 -7.100 -17.513 1.00 66.44 93 VAL A CA 1
ATOM 746 C C . VAL A 1 93 ? 14.199 -8.153 -18.620 1.00 66.44 93 VAL A C 1
ATOM 748 O O . VAL A 1 93 ? 14.692 -9.256 -18.370 1.00 66.44 93 VAL A O 1
ATOM 751 N N . PRO A 1 94 ? 13.699 -7.857 -19.837 1.00 63.84 94 PRO A N 1
ATOM 752 C CA . PRO A 1 94 ? 13.760 -8.816 -20.929 1.00 63.84 94 PRO A CA 1
ATOM 753 C C . PRO A 1 94 ? 15.222 -9.178 -21.172 1.00 63.84 94 PRO A C 1
ATOM 755 O O . PRO A 1 94 ? 16.079 -8.305 -21.352 1.00 63.84 94 PRO A O 1
ATOM 758 N N . THR A 1 95 ? 15.522 -10.473 -21.125 1.00 60.72 95 THR A N 1
ATOM 759 C CA . THR A 1 95 ? 16.877 -10.955 -21.379 1.00 60.72 95 THR A CA 1
ATOM 760 C C . THR A 1 95 ? 17.232 -10.735 -22.849 1.00 60.72 95 THR A C 1
ATOM 762 O O . THR A 1 95 ? 16.354 -10.648 -23.707 1.00 60.72 95 THR A O 1
ATOM 765 N N . CYS A 1 96 ? 18.527 -10.655 -23.170 1.00 58.66 96 CYS A N 1
ATOM 766 C CA . CYS A 1 96 ? 19.018 -10.409 -24.536 1.00 58.66 96 CYS A CA 1
ATOM 767 C C . CYS A 1 96 ? 18.423 -11.343 -25.615 1.00 58.66 96 CYS A C 1
ATOM 769 O O . CYS A 1 96 ? 18.438 -10.991 -26.789 1.00 58.66 96 CYS A O 1
ATOM 771 N N . ASN A 1 97 ? 17.880 -12.506 -25.237 1.00 58.62 97 ASN A N 1
ATOM 772 C CA . ASN A 1 97 ? 17.280 -13.476 -26.156 1.00 58.62 97 ASN A CA 1
ATOM 773 C C . ASN A 1 97 ? 15.805 -13.196 -26.502 1.00 58.62 97 ASN A C 1
ATOM 775 O O . ASN A 1 97 ? 15.317 -13.728 -27.496 1.00 58.62 97 ASN A O 1
ATOM 779 N N . ASP A 1 98 ? 15.107 -12.358 -25.729 1.00 55.41 98 ASP A N 1
ATOM 780 C CA . ASP A 1 98 ? 13.697 -11.998 -25.961 1.00 55.41 98 ASP A CA 1
ATOM 781 C C . ASP A 1 98 ? 13.539 -10.770 -26.869 1.00 55.41 98 ASP A C 1
ATOM 783 O O . ASP A 1 98 ? 12.436 -10.435 -27.309 1.00 55.41 98 ASP A O 1
ATOM 787 N N . GLN A 1 99 ? 14.650 -10.113 -27.221 1.00 55.19 99 GLN A N 1
ATOM 788 C CA . GLN A 1 99 ? 14.666 -9.106 -28.274 1.00 55.19 99 GLN A CA 1
ATOM 789 C C . GLN A 1 99 ? 14.627 -9.800 -29.636 1.00 55.19 99 GLN A C 1
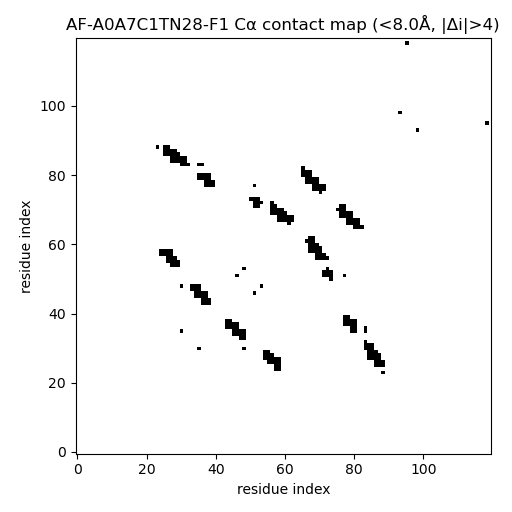ATOM 791 O O . GLN A 1 99 ? 15.617 -9.859 -30.366 1.00 55.19 99 GLN A O 1
ATOM 796 N N . ALA A 1 100 ? 13.448 -10.288 -30.024 1.00 51.38 100 ALA A N 1
ATOM 797 C CA . ALA A 1 100 ? 13.121 -10.365 -31.437 1.00 51.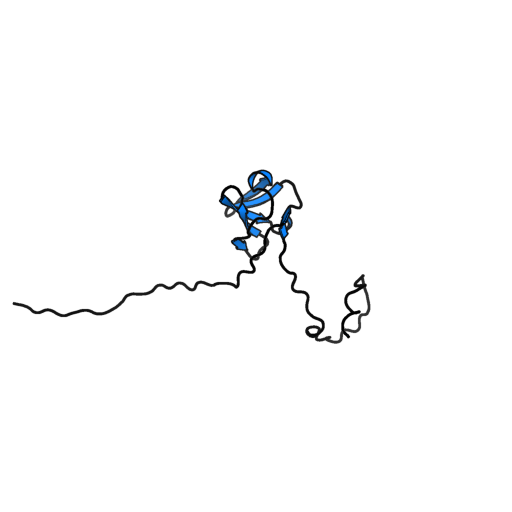38 100 ALA A CA 1
ATOM 798 C C . ALA A 1 100 ? 13.191 -8.927 -31.970 1.00 51.38 100 ALA A C 1
ATOM 800 O O . ALA A 1 100 ? 12.236 -8.159 -31.860 1.00 51.38 100 ALA A O 1
ATOM 801 N N . LEU A 1 101 ? 14.372 -8.553 -32.472 1.00 49.53 101 LEU A N 1
ATOM 802 C CA . LEU A 1 101 ? 14.645 -7.332 -33.215 1.00 49.53 101 LEU A CA 1
ATOM 803 C C . LEU A 1 101 ? 13.730 -7.326 -34.445 1.00 49.53 101 LEU A C 1
ATOM 805 O O . LEU A 1 101 ? 14.134 -7.677 -35.553 1.00 49.53 101 LEU A O 1
ATOM 809 N N . GLY A 1 102 ? 12.467 -6.946 -34.248 1.00 46.25 102 GLY A N 1
ATOM 810 C CA . GLY A 1 102 ? 11.621 -6.434 -35.306 1.00 46.25 102 GLY A CA 1
ATOM 811 C C . GLY A 1 102 ? 12.359 -5.233 -35.869 1.00 46.25 102 GLY A C 1
ATOM 812 O O . GLY A 1 102 ? 12.478 -4.209 -35.202 1.00 46.25 102 GLY A O 1
ATOM 813 N N . GLY A 1 103 ? 12.960 -5.411 -37.044 1.00 48.25 103 GLY A N 1
ATOM 814 C CA . GLY A 1 103 ? 13.812 -4.414 -37.670 1.00 48.25 103 GLY A CA 1
ATOM 815 C C . GLY A 1 103 ? 13.076 -3.091 -37.844 1.00 48.25 103 GLY A C 1
ATOM 816 O O . GLY A 1 103 ? 12.302 -2.927 -38.782 1.00 48.25 103 GLY A O 1
ATOM 817 N N . ALA A 1 104 ? 13.355 -2.138 -36.964 1.00 44.66 104 ALA A N 1
ATOM 818 C CA . ALA A 1 104 ? 13.039 -0.735 -37.151 1.00 44.66 104 ALA A CA 1
ATOM 819 C C . ALA A 1 104 ? 14.372 0.026 -37.142 1.00 44.66 104 ALA A C 1
ATOM 821 O O . ALA A 1 104 ? 15.031 0.102 -36.102 1.00 44.66 104 ALA A O 1
ATOM 822 N N . PRO A 1 105 ? 14.838 0.535 -38.296 1.00 54.78 105 PRO A N 1
ATOM 823 C CA . PRO A 1 105 ? 16.067 1.300 -38.363 1.00 54.78 105 PRO A CA 1
ATOM 824 C C . PRO A 1 105 ? 15.766 2.733 -37.930 1.00 54.78 105 PRO A C 1
ATOM 826 O O . PRO A 1 105 ? 15.649 3.613 -38.771 1.00 54.78 105 PRO A O 1
ATOM 829 N N . ASP A 1 106 ? 15.644 2.984 -36.630 1.00 43.66 106 ASP A N 1
ATOM 830 C CA . ASP A 1 106 ? 15.721 4.358 -36.136 1.00 43.66 106 ASP A CA 1
ATOM 831 C C . ASP A 1 106 ? 16.659 4.432 -34.936 1.00 43.66 106 ASP A C 1
ATOM 833 O O . ASP A 1 106 ? 16.323 4.181 -33.780 1.00 43.66 106 ASP A O 1
ATOM 837 N N . ARG A 1 107 ? 17.922 4.698 -35.269 1.00 51.91 107 ARG A N 1
ATOM 838 C CA . ARG A 1 107 ? 19.003 4.957 -34.328 1.00 51.91 107 ARG A CA 1
ATOM 839 C C . ARG A 1 107 ? 18.868 6.375 -33.792 1.00 51.91 107 ARG A C 1
ATOM 841 O O . ARG A 1 107 ? 19.709 7.209 -34.109 1.00 51.91 107 ARG A O 1
ATOM 848 N N . THR A 1 108 ? 17.870 6.647 -32.958 1.00 50.66 108 THR A N 1
ATOM 849 C CA . THR A 1 108 ? 17.833 7.935 -32.261 1.00 50.66 108 THR A CA 1
ATOM 850 C C . THR A 1 108 ? 17.002 7.895 -30.975 1.00 50.66 108 THR A C 1
ATOM 852 O O . THR A 1 108 ? 15.814 8.179 -30.977 1.00 50.66 108 THR A O 1
ATOM 855 N N . MET A 1 109 ? 17.678 7.643 -29.845 1.00 42.56 109 MET A N 1
ATOM 856 C CA . MET A 1 109 ? 17.874 8.612 -28.744 1.00 42.56 109 MET A CA 1
ATOM 857 C C . MET A 1 109 ? 17.808 8.027 -27.319 1.00 42.56 109 MET A C 1
ATOM 859 O O . MET A 1 109 ? 16.920 7.269 -26.960 1.00 42.56 109 MET A O 1
ATOM 863 N N . ALA A 1 110 ? 18.750 8.546 -26.517 1.00 43.38 110 ALA A N 1
ATOM 864 C CA . ALA A 1 110 ? 18.791 8.673 -25.058 1.00 43.38 110 ALA A CA 1
ATOM 865 C C . ALA A 1 110 ? 19.205 7.455 -24.199 1.00 43.38 110 ALA A C 1
ATOM 867 O O . ALA A 1 110 ? 18.396 6.709 -23.666 1.00 43.38 110 ALA A O 1
ATOM 868 N N . SER A 1 111 ? 20.522 7.390 -23.964 1.00 41.25 111 SER A N 1
ATOM 869 C CA . SER A 1 111 ? 21.169 6.963 -22.711 1.00 41.25 111 SER A CA 1
ATOM 870 C C . SER A 1 111 ? 20.853 5.571 -22.167 1.00 41.25 111 SER A C 1
ATOM 872 O O . SER A 1 111 ? 20.569 5.400 -20.989 1.00 41.25 111 SER A O 1
ATOM 874 N N . VAL A 1 112 ? 21.078 4.559 -22.997 1.00 48.94 112 VAL A N 1
ATOM 875 C CA . VAL A 1 112 ? 21.302 3.184 -22.540 1.00 48.94 112 VAL A CA 1
ATOM 876 C C . VAL A 1 112 ? 22.799 2.875 -22.656 1.00 48.94 112 VAL A C 1
ATOM 878 O O . VAL A 1 112 ? 23.238 2.071 -23.474 1.00 48.94 112 VAL A O 1
ATOM 881 N N . ARG A 1 113 ? 23.636 3.600 -21.903 1.00 52.22 113 ARG A N 1
ATOM 882 C CA . ARG A 1 113 ? 25.084 3.337 -21.865 1.00 52.22 113 ARG A CA 1
ATOM 883 C C . ARG A 1 113 ? 25.327 2.228 -20.838 1.00 52.22 113 ARG A C 1
ATOM 885 O O . ARG A 1 113 ? 25.511 2.519 -19.664 1.00 52.22 113 ARG A O 1
ATOM 892 N N . GLY A 1 114 ? 25.216 0.975 -21.277 1.00 49.69 114 GLY A N 1
ATOM 893 C CA . GLY A 1 114 ? 25.538 -0.198 -20.452 1.00 49.69 114 GLY A CA 1
ATOM 894 C C . GLY A 1 114 ? 24.749 -1.476 -20.753 1.00 49.69 114 GLY A C 1
ATOM 895 O O . GLY A 1 114 ? 25.125 -2.544 -20.288 1.00 49.69 114 GLY A O 1
ATOM 896 N N . MET A 1 115 ? 23.661 -1.415 -21.527 1.00 50.09 115 MET A N 1
ATOM 897 C CA . MET A 1 115 ? 22.713 -2.544 -21.631 1.00 50.09 115 MET A CA 1
ATOM 898 C C . MET A 1 115 ? 22.966 -3.486 -22.818 1.00 50.09 115 MET A C 1
ATOM 900 O O . MET A 1 115 ? 22.110 -4.294 -23.151 1.00 50.09 115 MET A O 1
ATOM 904 N N . GLY A 1 116 ? 24.134 -3.388 -23.461 1.00 49.59 116 GLY A N 1
ATOM 905 C CA . GLY A 1 116 ? 24.500 -4.225 -24.612 1.00 49.59 116 GLY A CA 1
ATOM 906 C C . GLY A 1 116 ? 25.917 -4.803 -24.581 1.00 49.59 116 GLY A C 1
ATOM 907 O O . GLY A 1 116 ? 26.324 -5.430 -25.550 1.00 49.59 116 GLY A O 1
ATOM 908 N N . GLU A 1 117 ? 26.692 -4.598 -23.513 1.00 49.19 117 GLU A N 1
ATOM 909 C CA . GLU A 1 117 ? 28.120 -4.970 -23.477 1.00 49.19 117 GLU A CA 1
ATOM 910 C C . GLU A 1 117 ? 28.420 -6.363 -22.894 1.00 49.19 117 GLU A C 1
ATOM 912 O O . GLU A 1 117 ? 29.545 -6.836 -23.014 1.00 49.19 117 GLU A O 1
ATOM 917 N N . ASN A 1 118 ? 27.414 -7.064 -22.357 1.00 48.00 118 ASN A N 1
ATOM 918 C CA . ASN A 1 118 ? 27.557 -8.422 -21.806 1.00 48.00 118 ASN A CA 1
ATOM 919 C C . ASN A 1 118 ? 26.754 -9.497 -22.557 1.00 48.00 118 ASN A C 1
ATOM 921 O O . ASN A 1 118 ? 26.584 -10.602 -22.046 1.00 48.00 118 ASN A O 1
ATOM 925 N N . CYS A 1 119 ? 26.274 -9.205 -23.766 1.00 52.44 119 CYS A N 1
ATOM 926 C CA . CYS A 1 119 ? 25.711 -10.236 -24.638 1.00 52.44 119 CYS A CA 1
ATOM 927 C C . CYS A 1 119 ? 26.858 -10.751 -25.513 1.00 52.44 119 CYS A C 1
ATOM 929 O O . CYS A 1 119 ? 27.122 -10.22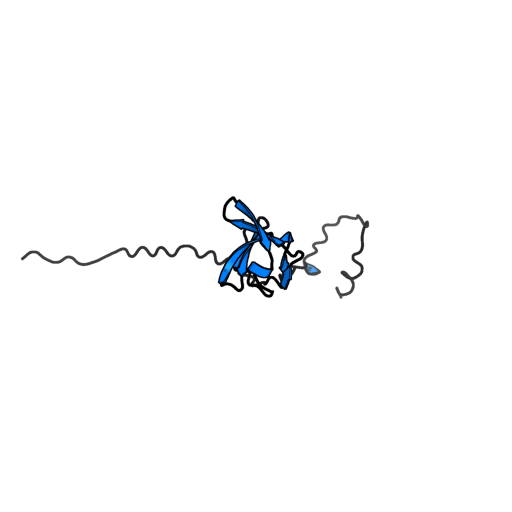4 -26.592 1.00 52.44 119 CYS A O 1
ATOM 931 N N . GLN A 1 120 ? 27.616 -11.687 -24.935 1.00 46.12 120 GLN A N 1
ATOM 932 C CA . GLN A 1 120 ? 28.807 -12.318 -25.503 1.00 46.12 120 GLN A CA 1
ATOM 933 C C . GLN A 1 120 ? 28.532 -13.797 -25.766 1.00 46.12 120 GLN A C 1
ATOM 935 O O . GLN A 1 120 ? 27.893 -14.429 -24.893 1.00 46.12 120 GLN A O 1
#

Mean predicted aligned error: 15.94 Å